Protein AF-A0A3R8UZZ3-F1 (afdb_monomer_lite)

Structure (mmCIF, N/CA/C/O backbone):
data_AF-A0A3R8UZZ3-F1
#
_entry.id   AF-A0A3R8UZZ3-F1
#
loop_
_atom_site.group_PDB
_atom_site.id
_atom_site.type_symbol
_atom_site.label_atom_id
_atom_site.label_alt_id
_atom_site.label_comp_id
_atom_site.label_asym_id
_atom_site.label_entity_id
_atom_site.label_seq_id
_atom_site.pdbx_PDB_ins_code
_atom_site.Cartn_x
_atom_site.Cartn_y
_atom_site.Cartn_z
_atom_site.occupancy
_atom_site.B_iso_or_equiv
_atom_site.auth_seq_id
_atom_site.auth_comp_id
_atom_site.auth_asym_id
_atom_site.auth_atom_id
_atom_site.pdbx_PDB_model_num
ATOM 1 N N . MET A 1 1 ? -5.939 -8.168 -19.679 1.00 59.62 1 MET A N 1
ATOM 2 C CA . MET A 1 1 ? -4.609 -7.995 -19.045 1.00 59.62 1 MET A CA 1
ATOM 3 C C . MET A 1 1 ? -4.816 -7.812 -17.552 1.00 59.62 1 MET A C 1
ATOM 5 O O . MET A 1 1 ? -5.642 -6.984 -17.188 1.00 59.62 1 MET A O 1
ATOM 9 N N . MET A 1 2 ? -4.118 -8.578 -16.711 1.00 67.06 2 MET A N 1
ATOM 10 C CA . MET A 1 2 ? -4.218 -8.448 -15.253 1.00 67.06 2 MET A CA 1
ATOM 11 C C . MET A 1 2 ? -3.646 -7.097 -14.808 1.00 67.06 2 MET A C 1
ATOM 13 O O . MET A 1 2 ? -2.502 -6.768 -15.119 1.00 67.06 2 MET A O 1
ATOM 17 N N . THR A 1 3 ? -4.467 -6.296 -14.131 1.00 74.62 3 THR A N 1
ATOM 18 C CA . THR A 1 3 ? -4.004 -5.117 -13.396 1.00 74.62 3 THR A CA 1
ATOM 19 C C . THR A 1 3 ? -3.643 -5.585 -12.000 1.00 74.62 3 THR A C 1
ATOM 21 O O . THR A 1 3 ? -4.436 -6.295 -11.399 1.00 74.62 3 THR A O 1
ATOM 24 N N . VAL A 1 4 ? -2.482 -5.185 -11.490 1.00 83.25 4 VAL A N 1
ATOM 25 C CA . VAL A 1 4 ? -2.155 -5.405 -10.081 1.00 83.25 4 VAL A CA 1
ATOM 26 C C . VAL A 1 4 ? -2.022 -4.072 -9.367 1.00 83.25 4 VAL A C 1
ATOM 28 O O . VAL A 1 4 ? -1.679 -3.051 -9.972 1.00 83.25 4 VAL A O 1
ATOM 31 N N . TYR A 1 5 ? -2.297 -4.093 -8.077 1.00 85.69 5 TYR A N 1
ATOM 32 C CA . TYR A 1 5 ? -2.165 -2.973 -7.166 1.00 85.69 5 TYR A CA 1
ATOM 33 C C . TYR A 1 5 ? -1.106 -3.307 -6.125 1.00 85.69 5 TYR A C 1
ATOM 35 O O . TYR A 1 5 ? -0.899 -4.469 -5.804 1.00 85.69 5 TYR A O 1
ATOM 43 N N . PHE A 1 6 ? -0.428 -2.306 -5.589 1.00 86.75 6 PHE A N 1
ATOM 44 C CA . PHE A 1 6 ? 0.493 -2.476 -4.473 1.00 86.75 6 PHE A CA 1
ATOM 45 C C . PHE A 1 6 ? 0.309 -1.354 -3.467 1.00 86.75 6 PHE A C 1
ATOM 47 O O . PHE A 1 6 ? -0.156 -0.256 -3.799 1.00 86.75 6 PHE A O 1
ATOM 54 N N . VAL A 1 7 ? 0.690 -1.646 -2.229 1.00 88.69 7 VAL A N 1
ATOM 55 C CA . VAL A 1 7 ? 0.698 -0.656 -1.160 1.00 88.69 7 VAL A CA 1
ATOM 56 C C . VAL A 1 7 ? 2.002 0.120 -1.217 1.00 88.69 7 VAL A C 1
ATOM 58 O O . VAL A 1 7 ? 3.092 -0.442 -1.295 1.00 88.69 7 VAL A O 1
ATOM 61 N N . VAL A 1 8 ? 1.856 1.431 -1.145 1.00 88.50 8 VAL A N 1
ATOM 62 C CA . VAL A 1 8 ? 2.931 2.397 -1.021 1.00 88.50 8 VAL A CA 1
ATOM 63 C C . VAL A 1 8 ? 2.826 3.054 0.342 1.00 88.50 8 VAL A C 1
ATOM 65 O O . VAL A 1 8 ? 1.770 3.572 0.708 1.00 88.50 8 VAL A O 1
ATOM 68 N N . MET A 1 9 ? 3.917 3.016 1.087 1.00 87.38 9 MET A N 1
ATOM 69 C CA . MET A 1 9 ? 4.065 3.573 2.416 1.00 87.38 9 MET A CA 1
ATOM 70 C C . MET A 1 9 ? 4.949 4.814 2.320 1.00 87.38 9 MET A C 1
ATOM 72 O O . MET A 1 9 ? 6.156 4.718 2.143 1.00 87.38 9 MET A O 1
ATOM 76 N N . THR A 1 10 ? 4.351 5.991 2.452 1.00 87.25 10 THR A N 1
ATOM 77 C CA . THR A 1 10 ? 5.084 7.253 2.501 1.00 87.25 10 THR A CA 1
ATOM 78 C C . THR A 1 10 ? 5.364 7.623 3.959 1.00 87.25 10 THR A C 1
ATOM 80 O O . THR A 1 10 ? 4.429 7.894 4.714 1.00 87.25 10 THR A O 1
ATOM 83 N N . MET A 1 11 ? 6.631 7.665 4.355 1.00 83.25 11 MET A N 1
ATOM 84 C CA . MET A 1 11 ? 7.113 8.110 5.663 1.00 83.25 11 MET A CA 1
ATOM 85 C C . MET A 1 11 ? 7.721 9.505 5.539 1.00 83.25 11 MET A C 1
ATOM 87 O O . MET A 1 11 ? 8.721 9.676 4.853 1.00 83.25 11 MET A O 1
ATOM 91 N N . CYS A 1 12 ? 7.148 10.505 6.206 1.00 79.94 12 CYS A N 1
ATOM 92 C CA . CYS A 1 12 ? 7.705 11.858 6.236 1.00 79.94 12 CYS A CA 1
ATOM 93 C C . CYS A 1 12 ? 8.370 12.132 7.585 1.00 79.94 12 CYS A C 1
ATOM 95 O O . CYS A 1 12 ? 7.682 12.188 8.606 1.00 79.94 12 CYS A O 1
ATOM 97 N N . SER A 1 13 ? 9.688 12.338 7.580 1.00 75.44 13 SER A N 1
ATOM 98 C CA . SER A 1 13 ? 10.454 12.734 8.764 1.00 75.44 13 SER A CA 1
ATOM 99 C C . SER A 1 13 ? 10.767 14.230 8.695 1.00 75.44 13 SER A C 1
ATOM 101 O O . SER A 1 13 ? 11.196 14.738 7.658 1.00 75.44 13 SER A O 1
ATOM 103 N N . GLY A 1 14 ? 10.522 14.958 9.789 1.00 64.19 14 GLY A N 1
ATOM 104 C CA . GLY A 1 14 ? 10.494 16.429 9.819 1.00 64.19 14 GLY A CA 1
ATOM 105 C C . GLY A 1 14 ? 11.798 17.145 9.441 1.00 64.19 14 GLY A C 1
ATOM 106 O O . GLY A 1 14 ? 11.760 18.349 9.213 1.00 64.19 14 GLY A O 1
ATOM 107 N N . MET A 1 15 ? 12.925 16.431 9.352 1.00 67.38 15 MET A N 1
ATOM 108 C CA . MET A 1 15 ? 14.230 16.981 8.954 1.00 67.38 15 MET A CA 1
ATOM 109 C C . MET A 1 15 ? 14.777 16.399 7.638 1.00 67.38 15 MET A C 1
ATOM 111 O O . MET A 1 15 ? 15.665 17.003 7.047 1.00 67.38 15 MET A O 1
ATOM 115 N N . GLU A 1 16 ? 14.248 15.270 7.153 1.00 68.12 16 GLU A N 1
ATOM 116 C CA . GLU A 1 16 ? 14.868 14.475 6.071 1.00 68.12 16 GLU A CA 1
ATOM 117 C C . GLU A 1 16 ? 13.970 14.312 4.829 1.00 68.12 16 GLU A C 1
ATOM 119 O O . GLU A 1 16 ? 14.394 13.766 3.813 1.00 68.12 16 GLU A O 1
ATOM 124 N N . GLY A 1 17 ? 12.737 14.829 4.870 1.00 74.31 17 GLY A N 1
ATOM 125 C CA . GLY A 1 17 ? 11.786 14.735 3.762 1.00 74.31 17 GLY A CA 1
ATOM 126 C C . GLY A 1 17 ? 10.898 13.491 3.838 1.00 74.31 17 GLY A C 1
ATOM 127 O O . GLY A 1 17 ? 10.754 12.867 4.891 1.00 74.31 17 GLY A O 1
ATOM 128 N N . CYS A 1 18 ? 10.228 13.172 2.731 1.00 80.12 18 CYS A N 1
ATOM 129 C CA . CYS A 1 18 ? 9.323 12.029 2.641 1.00 80.12 18 CYS A CA 1
ATOM 130 C C . CYS A 1 18 ? 9.957 10.904 1.823 1.00 80.12 18 CYS A C 1
ATOM 132 O O . CYS A 1 18 ? 10.259 11.092 0.646 1.00 80.12 18 CYS A O 1
ATOM 134 N N . VAL A 1 19 ? 10.109 9.736 2.437 1.00 82.56 19 VAL A N 1
ATOM 135 C CA . VAL A 1 19 ? 10.498 8.485 1.785 1.00 82.56 19 VAL A CA 1
ATOM 136 C C . VAL A 1 19 ? 9.247 7.724 1.383 1.00 82.56 19 VAL A C 1
ATOM 138 O O . VAL A 1 19 ? 8.283 7.663 2.140 1.00 82.56 19 VAL A O 1
ATOM 141 N N . ASP A 1 20 ? 9.266 7.145 0.190 1.00 83.19 20 ASP A N 1
ATOM 142 C CA . ASP A 1 20 ? 8.197 6.305 -0.333 1.00 83.19 20 ASP A CA 1
ATOM 143 C C . ASP A 1 20 ? 8.709 4.864 -0.447 1.00 83.19 20 ASP A C 1
ATOM 145 O O . ASP A 1 20 ? 9.658 4.592 -1.178 1.00 83.19 20 ASP A O 1
ATOM 149 N N . GLU A 1 21 ? 8.114 3.949 0.314 1.00 81.56 21 GLU A N 1
ATOM 150 C CA . GLU A 1 21 ? 8.476 2.534 0.350 1.00 81.56 21 GLU A CA 1
ATOM 151 C C . GLU A 1 21 ? 7.344 1.687 -0.232 1.00 81.56 21 GLU A C 1
ATOM 153 O O . GLU A 1 21 ? 6.199 1.716 0.230 1.00 81.56 21 GLU A O 1
ATOM 158 N N . ARG A 1 22 ? 7.661 0.881 -1.244 1.00 80.12 22 ARG A N 1
ATOM 159 C CA . ARG A 1 22 ? 6.715 -0.076 -1.814 1.00 80.12 22 ARG A CA 1
ATOM 160 C C . ARG A 1 22 ? 6.703 -1.355 -0.981 1.00 80.12 22 ARG A C 1
ATOM 162 O O . ARG A 1 22 ? 7.739 -1.983 -0.786 1.00 80.12 22 ARG A O 1
ATOM 169 N N . LYS A 1 23 ? 5.518 -1.787 -0.548 1.00 79.56 23 LYS A N 1
ATOM 170 C CA . LYS A 1 23 ? 5.354 -3.102 0.078 1.00 79.56 23 LYS A CA 1
ATOM 171 C C . LYS A 1 23 ? 5.412 -4.213 -0.980 1.00 79.56 23 LYS A C 1
ATOM 173 O O . LYS A 1 23 ? 4.904 -4.016 -2.088 1.00 79.56 23 LYS A O 1
ATOM 178 N N . PRO A 1 24 ? 5.998 -5.378 -0.647 1.00 72.00 24 PRO A N 1
ATOM 179 C CA . PRO A 1 24 ? 6.169 -6.482 -1.593 1.00 72.00 24 PRO A CA 1
ATOM 180 C C . PRO A 1 24 ? 4.833 -7.098 -2.033 1.00 72.00 24 PRO A C 1
ATOM 182 O O . PRO A 1 24 ? 4.733 -7.642 -3.129 1.00 72.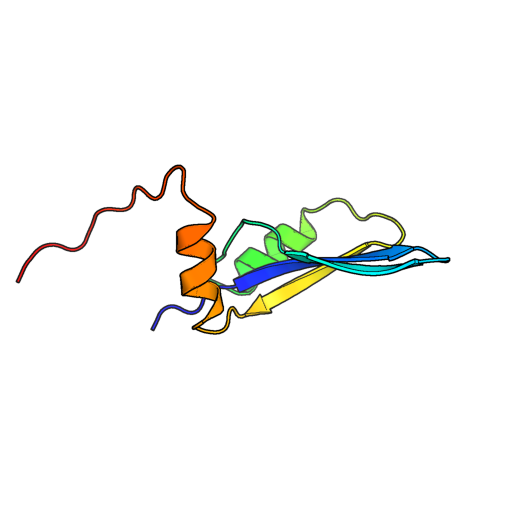00 24 PRO A O 1
ATOM 185 N N . THR A 1 25 ? 3.783 -6.964 -1.220 1.00 78.88 25 THR A N 1
ATOM 186 C CA . THR A 1 25 ? 2.461 -7.520 -1.510 1.00 78.88 25 THR A CA 1
ATOM 187 C C . THR A 1 25 ? 1.798 -6.827 -2.702 1.00 78.88 25 THR A C 1
ATOM 189 O O . THR A 1 25 ? 1.573 -5.611 -2.694 1.00 78.88 25 THR A O 1
ATOM 192 N N . ALA A 1 26 ? 1.437 -7.626 -3.707 1.00 81.44 26 ALA A N 1
ATOM 193 C CA . ALA A 1 26 ? 0.621 -7.215 -4.840 1.00 81.44 26 ALA A CA 1
ATOM 194 C C . ALA A 1 26 ? -0.799 -7.785 -4.722 1.00 81.44 26 ALA A C 1
ATOM 196 O O . ALA A 1 26 ? -0.989 -8.922 -4.304 1.00 81.44 26 ALA A O 1
ATOM 197 N N . TYR A 1 27 ? -1.785 -6.997 -5.135 1.00 83.94 27 TYR A N 1
ATOM 198 C CA . TYR A 1 27 ? -3.211 -7.302 -5.054 1.00 83.94 27 TYR A CA 1
ATOM 199 C C . TYR A 1 27 ? -3.815 -7.317 -6.453 1.00 83.94 27 TYR A C 1
ATOM 201 O O . TYR A 1 27 ? -3.434 -6.506 -7.302 1.00 83.94 27 TYR A O 1
ATOM 209 N N . ALA A 1 28 ? -4.775 -8.204 -6.702 1.00 83.44 28 ALA A N 1
ATOM 210 C CA . ALA A 1 28 ? -5.477 -8.257 -7.982 1.00 83.44 28 ALA A CA 1
ATOM 211 C C . ALA A 1 28 ? -6.469 -7.091 -8.140 1.00 83.44 28 ALA A C 1
ATOM 213 O O . ALA A 1 28 ? -6.675 -6.592 -9.249 1.00 83.44 28 ALA A O 1
ATOM 214 N N . SER A 1 29 ? -7.026 -6.606 -7.026 1.00 85.12 29 SER A N 1
ATOM 215 C CA . SER A 1 29 ? -8.028 -5.539 -7.009 1.00 85.12 29 SER A CA 1
ATOM 216 C C . SER A 1 29 ? -7.618 -4.357 -6.134 1.00 85.12 29 SER A C 1
ATOM 218 O O . SER A 1 29 ? -6.853 -4.482 -5.175 1.00 85.12 29 SER A O 1
ATOM 220 N N . ARG A 1 30 ? -8.165 -3.174 -6.445 1.00 86.44 30 ARG A N 1
ATOM 221 C CA . ARG A 1 30 ? -7.977 -1.978 -5.613 1.00 86.44 30 ARG A CA 1
ATOM 222 C C . ARG A 1 30 ? -8.611 -2.153 -4.231 1.00 86.44 30 ARG A C 1
ATOM 224 O O . ARG A 1 30 ? -8.009 -1.704 -3.262 1.00 86.44 30 ARG A O 1
ATOM 231 N N . ASP A 1 31 ? -9.785 -2.778 -4.160 1.00 87.81 31 ASP A N 1
ATOM 232 C CA . ASP A 1 31 ? -10.503 -3.038 -2.907 1.00 87.81 31 ASP A CA 1
ATOM 233 C C . ASP A 1 31 ? -9.670 -3.875 -1.939 1.00 87.81 31 ASP A C 1
ATOM 235 O O . ASP A 1 31 ? -9.424 -3.422 -0.830 1.00 87.81 31 ASP A O 1
ATOM 239 N N . GLU A 1 32 ? -9.112 -5.003 -2.387 1.00 86.81 32 GLU A N 1
ATOM 240 C CA . GLU A 1 32 ? -8.227 -5.849 -1.565 1.00 86.81 32 GLU A CA 1
ATOM 241 C C . GLU A 1 32 ? -7.013 -5.070 -1.033 1.00 86.81 32 GLU A C 1
ATOM 243 O O . GLU A 1 32 ? -6.636 -5.169 0.138 1.00 86.81 32 GLU A O 1
ATOM 248 N N . CYS A 1 33 ? -6.419 -4.227 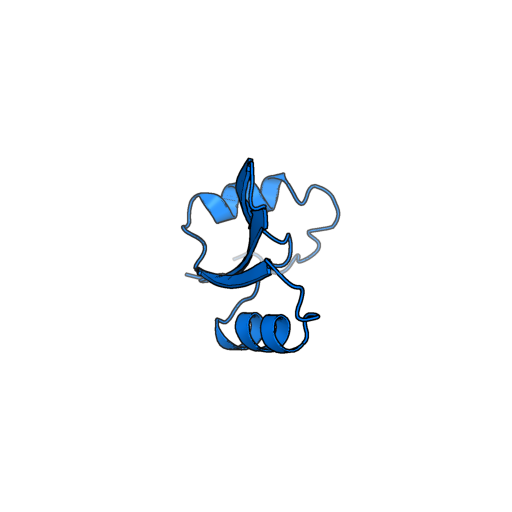-1.883 1.00 89.31 33 CYS A N 1
ATOM 249 C CA . CYS A 1 33 ? -5.323 -3.361 -1.471 1.00 89.31 33 CYS A CA 1
ATOM 250 C C . CYS A 1 33 ? -5.771 -2.351 -0.392 1.00 89.31 33 CYS A C 1
ATOM 252 O O . CYS A 1 33 ? -5.052 -2.124 0.582 1.00 89.31 33 CYS A O 1
ATOM 254 N N . MET A 1 34 ? -6.950 -1.736 -0.543 1.00 90.38 34 MET A N 1
ATOM 255 C CA . MET A 1 34 ? -7.472 -0.746 0.407 1.00 90.38 34 MET A CA 1
ATOM 256 C C . MET A 1 34 ? -7.954 -1.373 1.719 1.00 90.38 34 MET A C 1
ATOM 258 O O . MET A 1 34 ? -7.758 -0.777 2.779 1.00 90.38 34 MET A O 1
ATOM 262 N N . GLU A 1 35 ? -8.531 -2.571 1.666 1.00 91.25 35 GLU A N 1
ATOM 263 C CA . GLU A 1 35 ? -8.886 -3.369 2.839 1.00 91.25 35 GLU A CA 1
ATOM 264 C C . GLU A 1 35 ? -7.630 -3.675 3.657 1.00 91.25 35 GLU A C 1
ATOM 266 O O . GLU A 1 35 ? -7.583 -3.409 4.858 1.00 91.25 35 GLU A O 1
ATOM 271 N N . THR A 1 36 ? -6.553 -4.083 2.980 1.00 87.75 36 THR A N 1
ATOM 272 C CA . THR A 1 36 ? -5.275 -4.336 3.648 1.00 87.75 36 THR A CA 1
ATOM 273 C C . THR A 1 36 ? -4.696 -3.064 4.267 1.00 87.75 36 THR A C 1
ATOM 275 O O . THR A 1 36 ? -4.227 -3.101 5.401 1.00 87.75 36 THR A O 1
ATOM 278 N N . ILE A 1 37 ? -4.766 -1.914 3.579 1.00 89.12 37 ILE A N 1
ATOM 279 C CA . ILE A 1 37 ? -4.377 -0.615 4.167 1.00 89.12 37 ILE A CA 1
ATOM 280 C C . ILE A 1 37 ? -5.186 -0.306 5.427 1.00 89.12 37 ILE A C 1
ATOM 282 O O . ILE A 1 37 ? -4.626 0.199 6.397 1.00 89.12 37 ILE A O 1
ATOM 286 N N . SER A 1 38 ? -6.481 -0.607 5.423 1.00 87.44 38 SER A N 1
ATOM 287 C CA . SER A 1 38 ? -7.369 -0.341 6.559 1.00 87.44 38 SER A CA 1
ATOM 288 C C . SER A 1 38 ? -7.039 -1.220 7.768 1.00 87.44 38 SER A C 1
ATOM 290 O O . SER A 1 38 ? -7.242 -0.797 8.902 1.00 87.44 38 SER A O 1
ATOM 292 N N . ALA A 1 39 ? -6.484 -2.411 7.533 1.00 87.81 39 ALA A N 1
ATOM 293 C CA . ALA A 1 39 ? -5.989 -3.307 8.573 1.00 87.81 39 ALA A CA 1
ATOM 294 C C . ALA A 1 39 ? -4.575 -2.950 9.083 1.00 87.81 39 ALA A C 1
ATOM 296 O O . ALA A 1 39 ? -4.138 -3.487 10.103 1.00 87.81 39 ALA A O 1
ATOM 297 N N . MET A 1 40 ? -3.836 -2.063 8.403 1.00 85.00 40 MET A N 1
ATOM 298 C CA . MET A 1 40 ? -2.491 -1.672 8.832 1.00 85.00 40 MET A CA 1
ATOM 299 C C . MET A 1 40 ? -2.528 -0.712 10.028 1.00 85.00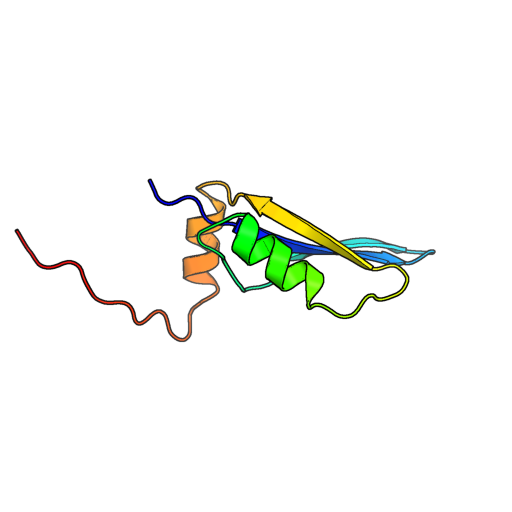 40 MET A C 1
ATOM 301 O O . MET A 1 40 ? -3.397 0.158 10.114 1.00 85.00 40 MET A O 1
ATOM 305 N N . PRO A 1 41 ? -1.539 -0.795 10.937 1.00 84.00 41 PRO A N 1
ATOM 306 C CA . PRO A 1 41 ? -1.460 0.117 12.065 1.00 84.00 41 PRO A CA 1
ATOM 307 C C . PRO A 1 41 ? -1.217 1.551 11.583 1.00 84.00 41 PRO A C 1
ATOM 309 O O . PRO A 1 41 ? -0.261 1.839 10.849 1.00 84.00 41 PRO A O 1
ATOM 312 N N . ALA A 1 42 ? -2.071 2.465 12.043 1.00 82.88 42 ALA A N 1
ATOM 313 C CA . ALA A 1 42 ? -1.888 3.893 11.846 1.00 82.88 42 ALA A CA 1
ATOM 314 C C . ALA A 1 42 ? -0.662 4.364 12.641 1.00 82.88 42 ALA A C 1
ATOM 316 O O . ALA A 1 42 ? -0.614 4.254 13.865 1.00 82.88 42 ALA A O 1
ATOM 317 N N . GLN A 1 43 ? 0.336 4.894 11.939 1.00 81.56 43 GLN A N 1
ATOM 318 C CA . GLN A 1 43 ? 1.580 5.374 12.533 1.00 81.56 43 GLN A CA 1
ATOM 319 C C . GLN A 1 43 ? 1.768 6.858 12.218 1.00 81.56 43 GLN A C 1
ATOM 321 O O . GLN A 1 43 ? 1.513 7.318 11.102 1.00 81.56 43 GLN A O 1
ATOM 326 N N . LYS A 1 44 ? 2.208 7.631 13.215 1.00 79.50 44 LYS A N 1
ATOM 327 C CA . LYS A 1 44 ? 2.414 9.075 13.071 1.00 79.50 44 LYS A CA 1
ATOM 328 C C . LYS A 1 44 ? 3.504 9.336 12.026 1.00 79.50 44 LYS A C 1
ATOM 330 O O . LYS A 1 44 ? 4.604 8.815 12.142 1.00 79.50 44 LYS A O 1
ATOM 335 N N . GLY A 1 45 ? 3.192 10.151 11.017 1.00 80.94 45 GLY A N 1
ATOM 336 C CA . GLY A 1 45 ? 4.119 10.463 9.920 1.00 80.94 45 GLY A CA 1
ATOM 337 C C . GLY A 1 45 ? 4.115 9.451 8.769 1.00 80.94 45 GLY A C 1
ATOM 338 O O . GLY A 1 45 ? 4.832 9.665 7.794 1.00 80.94 45 GLY A O 1
ATOM 339 N N . ILE A 1 46 ? 3.285 8.402 8.840 1.00 84.44 46 ILE A N 1
ATOM 340 C CA . ILE A 1 46 ? 3.162 7.374 7.800 1.00 84.44 46 ILE A CA 1
ATOM 341 C C . ILE A 1 46 ? 1.820 7.508 7.081 1.00 84.44 46 ILE A C 1
ATOM 343 O O . ILE A 1 46 ? 0.767 7.615 7.708 1.00 84.44 46 ILE A O 1
ATOM 347 N N . LYS A 1 47 ? 1.849 7.487 5.747 1.00 87.00 47 LYS A N 1
ATOM 348 C CA . LYS A 1 47 ? 0.661 7.448 4.889 1.00 87.00 47 LYS A CA 1
ATOM 349 C C . LYS A 1 47 ? 0.730 6.242 3.970 1.00 87.00 47 LYS A C 1
ATOM 351 O O . LYS A 1 47 ? 1.694 6.083 3.235 1.00 87.00 47 LYS A O 1
ATOM 356 N N . TYR A 1 48 ? -0.328 5.446 3.958 1.00 88.00 48 TYR A N 1
ATOM 357 C CA . TYR A 1 48 ? -0.455 4.306 3.060 1.00 88.00 48 TYR A CA 1
ATOM 358 C C . TYR A 1 48 ? -1.346 4.660 1.872 1.00 88.00 48 TYR A C 1
ATOM 360 O O . TYR A 1 48 ? -2.365 5.336 2.030 1.00 88.00 48 TYR A O 1
ATOM 368 N N . LYS A 1 49 ? -0.972 4.214 0.674 1.00 89.38 49 LYS A N 1
ATOM 369 C CA . LYS A 1 49 ? -1.734 4.429 -0.561 1.00 89.38 49 LYS A CA 1
ATOM 370 C C . LYS A 1 49 ? -1.712 3.182 -1.431 1.00 89.38 49 LYS A C 1
ATOM 372 O O . LYS A 1 49 ? -0.682 2.532 -1.555 1.00 89.38 49 LYS A O 1
ATOM 377 N N . CYS A 1 50 ? -2.825 2.901 -2.100 1.00 89.25 50 CYS A N 1
ATOM 378 C CA . CYS A 1 50 ? -2.863 1.899 -3.161 1.00 89.25 50 CYS A CA 1
ATOM 379 C C . CYS A 1 50 ? -2.480 2.526 -4.493 1.00 89.25 50 CYS A C 1
ATOM 381 O O . CYS A 1 50 ? -3.123 3.471 -4.958 1.00 89.25 50 CYS A O 1
ATOM 383 N N . ARG A 1 51 ? -1.452 1.972 -5.130 1.00 87.31 51 ARG A N 1
ATOM 384 C CA . ARG A 1 51 ? -1.008 2.351 -6.471 1.00 87.31 51 ARG A CA 1
ATOM 385 C C . ARG A 1 51 ? -1.266 1.205 -7.432 1.00 87.31 51 ARG A C 1
ATOM 387 O O . ARG A 1 51 ? -1.045 0.045 -7.108 1.00 87.31 51 ARG A O 1
ATOM 394 N N . LYS A 1 52 ? -1.738 1.542 -8.630 1.00 86.38 52 LYS A N 1
ATOM 395 C CA . LYS A 1 52 ? -1.804 0.604 -9.751 1.00 86.38 52 LYS A CA 1
ATOM 396 C C . LYS A 1 52 ? -0.394 0.403 -10.294 1.00 86.38 52 LYS A C 1
ATOM 398 O O . LYS A 1 52 ? 0.271 1.394 -10.596 1.00 86.38 52 LYS A O 1
ATOM 403 N N . ALA A 1 53 ? 0.021 -0.847 -10.467 1.00 77.88 53 ALA A N 1
ATOM 404 C CA . ALA A 1 53 ? 1.316 -1.138 -11.048 1.00 77.88 53 ALA A CA 1
ATOM 405 C C . ALA A 1 53 ? 1.329 -0.833 -12.548 1.00 77.88 53 ALA A C 1
ATOM 407 O O . ALA A 1 53 ? 0.518 -1.394 -13.298 1.00 77.88 53 ALA A O 1
ATOM 408 N N . PRO A 1 54 ? 2.245 0.026 -13.021 1.00 69.50 54 PRO A N 1
ATOM 409 C CA . PRO A 1 54 ? 2.544 0.101 -14.435 1.00 69.50 54 PRO A CA 1
ATOM 410 C C . PRO A 1 54 ? 3.172 -1.222 -14.887 1.00 69.50 54 PRO A C 1
ATOM 412 O O . PRO A 1 54 ? 3.880 -1.901 -14.145 1.00 69.50 54 PRO A O 1
ATOM 415 N N . ARG A 1 55 ? 2.922 -1.596 -16.142 1.00 63.28 55 ARG A N 1
ATOM 416 C CA . ARG A 1 55 ? 3.337 -2.888 -16.712 1.00 63.28 55 ARG A CA 1
ATOM 417 C C . ARG A 1 55 ? 4.855 -3.140 -16.639 1.00 63.28 55 ARG A C 1
ATOM 419 O O . ARG A 1 55 ? 5.261 -4.295 -16.629 1.00 63.28 55 ARG A O 1
ATOM 426 N N . ALA A 1 56 ? 5.666 -2.084 -16.556 1.00 60.69 56 ALA A N 1
ATOM 427 C CA . ALA A 1 56 ? 7.114 -2.166 -16.353 1.00 60.69 56 ALA A CA 1
ATOM 428 C C . ALA A 1 56 ? 7.493 -2.624 -14.928 1.00 60.69 56 ALA A C 1
ATOM 430 O O . ALA A 1 56 ? 8.344 -3.491 -14.770 1.00 60.69 56 ALA A O 1
ATOM 431 N N . GLU A 1 57 ? 6.794 -2.140 -13.898 1.00 60.72 57 GLU A N 1
ATOM 432 C CA . GLU A 1 57 ? 7.045 -2.509 -12.494 1.00 60.72 57 GLU A CA 1
ATOM 433 C C . GLU A 1 57 ? 6.579 -3.931 -12.142 1.00 60.72 57 GLU A C 1
ATOM 435 O O . GLU A 1 57 ? 7.030 -4.515 -11.156 1.00 60.72 57 GLU A O 1
ATOM 440 N N . LEU A 1 58 ? 5.682 -4.506 -12.948 1.00 57.81 58 LEU A N 1
ATOM 441 C CA . LEU A 1 58 ? 5.291 -5.917 -12.870 1.00 57.81 58 LEU A CA 1
ATOM 442 C C . LEU A 1 58 ? 6.449 -6.866 -13.222 1.00 57.81 58 LEU A C 1
ATOM 444 O O . LEU A 1 58 ? 6.522 -7.973 -12.690 1.00 57.81 58 LEU A O 1
ATOM 448 N N . VAL A 1 59 ? 7.351 -6.440 -14.112 1.00 56.88 59 VAL A N 1
ATOM 449 C CA . VAL A 1 59 ? 8.534 -7.223 -14.508 1.00 56.88 59 VAL A CA 1
ATOM 450 C C . VAL A 1 59 ? 9.594 -7.195 -13.410 1.00 56.88 59 VAL A C 1
ATOM 452 O O . VAL A 1 59 ? 10.250 -8.207 -13.179 1.00 56.88 59 VAL A O 1
ATOM 455 N N . GLU A 1 60 ? 9.734 -6.071 -12.707 1.00 52.81 60 GLU A N 1
ATOM 456 C CA . GLU A 1 60 ? 10.689 -5.936 -11.602 1.00 52.81 60 GLU A CA 1
ATOM 457 C C . GLU A 1 60 ? 10.220 -6.643 -10.330 1.00 52.81 60 GLU A C 1
ATOM 459 O O . GLU A 1 60 ? 11.030 -7.286 -9.668 1.00 52.81 60 GLU A O 1
ATOM 464 N N . LEU A 1 61 ? 8.911 -6.642 -10.042 1.00 52.06 61 LEU A N 1
ATOM 465 C CA . LEU A 1 61 ? 8.365 -7.419 -8.924 1.00 52.06 61 LEU A CA 1
ATOM 466 C C . LEU A 1 61 ? 8.643 -8.921 -9.097 1.00 52.06 61 LEU A C 1
ATOM 468 O O . LEU A 1 61 ? 9.079 -9.576 -8.160 1.00 52.06 61 LEU A O 1
ATOM 472 N N . ARG A 1 62 ? 8.500 -9.442 -10.325 1.00 50.69 62 ARG A N 1
ATOM 473 C CA . ARG A 1 62 ? 8.870 -10.828 -10.671 1.00 50.69 62 ARG A CA 1
ATOM 474 C C . ARG A 1 62 ? 10.359 -11.145 -10.503 1.00 50.69 62 ARG A C 1
ATOM 476 O O . ARG A 1 62 ? 10.707 -12.317 -10.470 1.00 50.69 62 ARG A O 1
ATOM 483 N N . ARG A 1 63 ? 11.239 -10.139 -10.479 1.00 47.12 63 ARG A N 1
ATOM 484 C CA . ARG A 1 63 ? 12.689 -10.324 -10.296 1.00 47.12 63 ARG A CA 1
ATOM 485 C C . ARG A 1 63 ? 13.119 -10.171 -8.840 1.00 47.12 63 ARG A C 1
ATOM 487 O O . ARG A 1 63 ? 14.085 -10.810 -8.445 1.00 47.12 63 ARG A O 1
ATOM 494 N N . ALA A 1 64 ? 12.420 -9.340 -8.066 1.00 45.69 64 ALA A N 1
ATOM 495 C CA . ALA A 1 64 ? 12.650 -9.184 -6.631 1.00 45.69 64 ALA A CA 1
ATOM 496 C C . ALA A 1 64 ? 12.104 -10.376 -5.821 1.00 45.69 64 ALA A C 1
ATOM 498 O O . ALA A 1 64 ? 12.681 -10.743 -4.802 1.00 45.69 64 ALA A O 1
ATOM 499 N N . ASP A 1 65 ? 11.044 -11.020 -6.315 1.00 44.66 65 ASP A N 1
ATOM 500 C CA . ASP A 1 65 ? 10.425 -12.226 -5.753 1.00 44.66 65 ASP A CA 1
ATOM 501 C C . ASP A 1 65 ? 11.166 -13.500 -6.213 1.00 44.66 65 ASP A C 1
ATOM 503 O O . ASP A 1 65 ? 10.620 -14.404 -6.840 1.00 44.66 65 ASP A O 1
ATOM 507 N N . GLY A 1 66 ? 12.480 -13.546 -5.972 1.00 40.88 66 GLY A N 1
ATOM 508 C CA . GLY A 1 66 ? 13.320 -14.711 -6.272 1.00 40.88 66 GLY A CA 1
ATOM 509 C C . GLY A 1 66 ? 13.036 -15.926 -5.382 1.00 40.88 66 GLY A C 1
ATOM 510 O O . GLY A 1 66 ? 13.598 -16.990 -5.626 1.00 40.88 66 GLY A O 1
ATOM 511 N N . HIS A 1 67 ? 12.173 -15.793 -4.374 1.00 43.91 67 HIS A N 1
ATOM 512 C CA . HIS A 1 67 ? 11.723 -16.876 -3.511 1.00 43.91 67 HIS A CA 1
ATOM 513 C C . HIS A 1 67 ? 10.189 -16.966 -3.574 1.00 43.91 67 HIS A C 1
ATOM 515 O O . HIS A 1 67 ? 9.495 -16.115 -3.037 1.00 43.91 67 HIS A O 1
ATOM 521 N N . GLU A 1 68 ? 9.711 -18.052 -4.192 1.00 43.00 68 GLU A N 1
ATOM 522 C CA . GLU A 1 68 ? 8.350 -18.611 -4.077 1.00 43.00 68 GLU A CA 1
ATOM 523 C C . GLU A 1 68 ? 7.242 -18.129 -5.036 1.00 43.00 68 GLU A C 1
ATOM 525 O O . GLU A 1 68 ? 6.055 -18.204 -4.723 1.00 43.00 68 GLU A O 1
ATOM 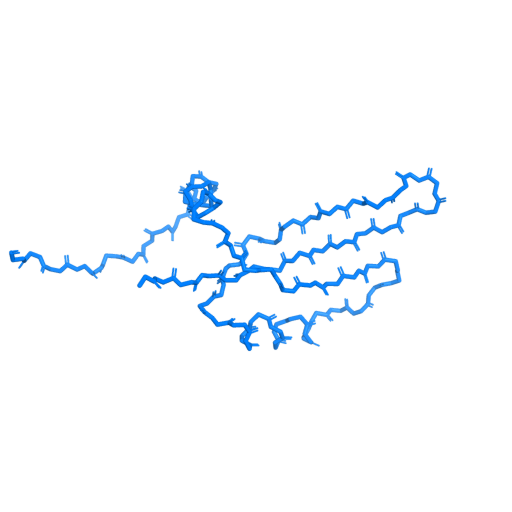530 N N . ALA A 1 69 ? 7.576 -17.837 -6.296 1.00 43.78 69 ALA A N 1
ATOM 531 C CA . ALA A 1 69 ? 6.584 -17.849 -7.377 1.00 43.78 69 ALA A CA 1
ATOM 532 C C . ALA A 1 69 ? 6.204 -19.289 -7.808 1.00 43.78 69 ALA A C 1
ATOM 534 O O . ALA A 1 69 ? 6.483 -19.713 -8.932 1.00 43.78 69 ALA A O 1
ATOM 535 N N . VAL A 1 70 ? 5.533 -20.050 -6.935 1.00 45.72 70 VAL A N 1
ATOM 536 C CA . VAL A 1 70 ? 4.732 -21.214 -7.355 1.00 45.72 70 VAL A CA 1
ATOM 537 C C . VAL A 1 70 ? 3.307 -20.748 -7.629 1.00 45.72 70 VAL A C 1
ATOM 539 O O . VAL A 1 70 ? 2.477 -20.717 -6.733 1.00 45.72 70 VAL A O 1
ATOM 542 N N . VAL A 1 71 ? 3.009 -20.456 -8.897 1.00 38.50 71 VAL A N 1
ATOM 543 C CA . VAL A 1 71 ? 1.698 -20.766 -9.492 1.00 38.50 71 VAL A CA 1
ATOM 544 C C . VAL A 1 71 ? 1.937 -21.219 -10.931 1.00 38.50 71 VAL A C 1
ATOM 546 O O . VAL A 1 71 ? 1.892 -20.442 -11.884 1.00 38.50 71 VAL A O 1
ATOM 549 N N . THR A 1 72 ? 2.215 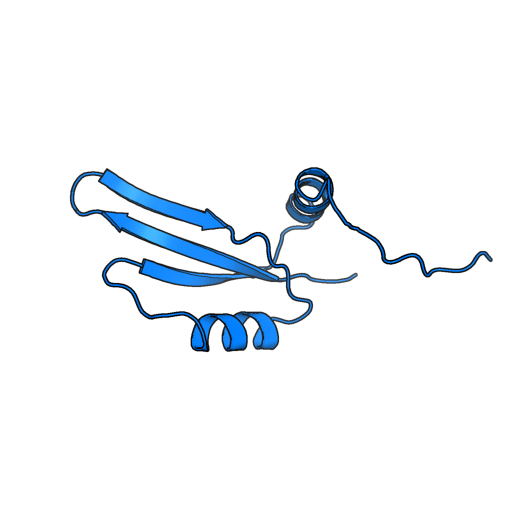-22.510 -11.093 1.00 44.44 72 THR A N 1
ATOM 550 C CA . THR A 1 72 ? 2.021 -23.212 -12.360 1.00 44.44 72 THR A CA 1
ATOM 551 C C . THR A 1 72 ? 0.535 -23.509 -12.519 1.00 44.44 72 THR A C 1
ATOM 553 O O . THR A 1 72 ? 0.011 -24.425 -11.887 1.00 44.44 72 THR A O 1
ATOM 556 N N . ASN A 1 73 ? -0.146 -22.766 -13.382 1.00 41.66 73 ASN A N 1
ATOM 557 C CA . ASN A 1 73 ? -1.166 -23.354 -14.239 1.00 41.66 73 ASN A CA 1
ATOM 558 C C . ASN A 1 73 ? -1.440 -22.402 -15.399 1.00 41.66 73 ASN A C 1
ATOM 560 O O . ASN A 1 73 ? -2.200 -21.450 -15.265 1.00 41.66 73 ASN A O 1
ATOM 564 N N . ASP A 1 74 ? -0.822 -22.674 -16.543 1.00 35.88 74 ASP A N 1
ATOM 565 C CA . ASP A 1 74 ? -1.657 -22.778 -17.727 1.00 35.88 74 ASP A CA 1
ATOM 566 C C . ASP A 1 74 ? -1.116 -23.865 -18.651 1.00 35.88 74 ASP A C 1
ATOM 568 O O . ASP A 1 74 ? 0.074 -23.957 -18.961 1.00 35.88 74 ASP A O 1
ATOM 572 N N . THR A 1 75 ? -2.038 -24.754 -18.976 1.00 43.47 75 THR A N 1
ATOM 573 C CA . THR A 1 75 ? -1.840 -25.990 -19.704 1.00 43.47 75 THR A CA 1
ATOM 574 C C . THR A 1 75 ? -1.870 -25.683 -21.194 1.00 43.47 75 THR A C 1
ATOM 576 O O . THR A 1 75 ? -2.876 -25.233 -21.723 1.00 43.47 75 THR A O 1
ATOM 579 N N . LYS A 1 76 ? -0.748 -25.977 -21.854 1.00 39.53 76 LYS A N 1
ATOM 580 C CA . LYS A 1 76 ? -0.595 -26.397 -23.256 1.00 39.53 76 LYS A CA 1
ATOM 581 C C . LYS A 1 76 ? -1.894 -26.437 -24.093 1.00 39.53 76 LYS A C 1
ATOM 583 O O . LYS A 1 76 ? -2.685 -27.369 -23.940 1.00 39.53 76 LYS A O 1
ATOM 588 N N . ARG A 1 77 ? -2.001 -25.563 -25.100 1.00 35.69 77 ARG A N 1
ATOM 589 C CA . ARG A 1 77 ? -2.539 -25.941 -26.417 1.00 35.69 77 ARG A CA 1
ATOM 590 C C . ARG A 1 77 ? -1.949 -25.104 -27.541 1.00 35.69 77 ARG A C 1
ATOM 592 O O . ARG A 1 77 ? -1.932 -23.866 -27.399 1.00 35.69 77 ARG A O 1
#

pLDDT: mean 71.68, std 17.52, range [35.69, 91.25]

Secondary structure (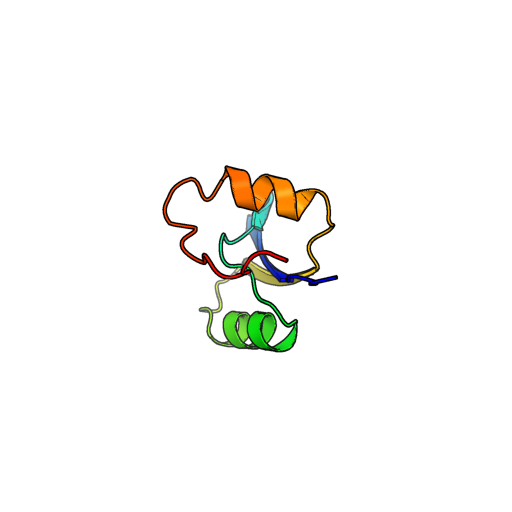DSSP, 8-state):
----EEEEEEEEETTTEEEEEEEEEEESSHHHHHHHHHHSPP-TTEEEEEEEPPTTHHHHHHHH--S----------

Radius of gyration: 15.16 Å; chains: 1; bounding box: 25×43×40 Å

Foldseek 3Di:
DQKKKWKWKWAQDPPPGIDIDTDLDIHSDPVVRVVVVVVDDDDPRIDIDIDIDDPVVVVVSVVVPPDDPPDDDDDDD

Sequence (77 aa):
MMTVYFVVMTMCSGMEGCVDERKPTAYASRDECMETISAMPAQKGIKYKCRKAPRAELVELRRADGHEAVVTNDTKR